Protein AF-A0A1A8JDK2-F1 (afdb_monomer_lite)

Secondary structure (DSSP, 8-state):
----S----TT-HHHHHHHTT--SHHHHSS-TTHHHHHHHHS----SSTTHHHHHHHHHHHHHHHT--HHHHHHHHT--HHHHHHHHHHHHHHHHHHHHHH-----STTT-EEEE-TTS-EEEEE----TTS-HHHHHHHSGGG-

Foldseek 3Di:
DPDQPDDQDCVQPLVVCVVVVHANCVQQVDGPVCLVVLLVQFDQDDPDNCGSSNLVSLQSNCVNVVDQLVVSCVNRVHDSVVSVVSNVVVVVSCVVCCVVPDDFQDDPVQWPFDADPVRHTPDTDNDDDPPDDVVVVCVPDPVVD

Organism: Nothobranchius kuhntae (NCBI:txid321403)

InterPro domains:
  IPR027806 Harbinger transposase-derived nuclease domain [PF13359] (112-144)
  IPR036388 Winged helix-like DNA-binding domain superfamily [G3DSA:1.10.10.10] (55-94)

pLDDT: mean 76.2, std 16.53, range [44.06, 95.5]

Sequence (145 aa):
TRPRYCRINLSVPVLDRFFNQQDPRPDFRLSRESLPVLLNLLNQDRRHGWGAKIETLVFLFWLASGASHRVVSRAFGIPRSTVHRIVHRVTEEVVAIRHQVIHLPKTPEDLEAVCDHQGRFIDTYVGWPGSVHDSRVLRHSPLYR

Structure (mmCIF, N/CA/C/O backbone):
data_AF-A0A1A8JDK2-F1
#
_entry.id   AF-A0A1A8JDK2-F1
#
loop_
_atom_site.group_PDB
_atom_site.id
_atom_site.type_symbol
_atom_site.label_atom_id
_atom_site.label_alt_id
_atom_site.label_comp_id
_atom_site.label_asym_id
_atom_site.label_entity_id
_atom_site.label_seq_id
_atom_site.pdbx_PDB_ins_code
_atom_site.Cartn_x
_atom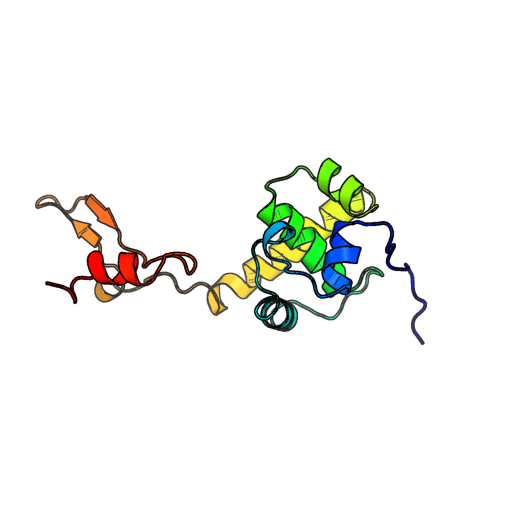_site.Cartn_y
_atom_site.Cartn_z
_atom_site.occupancy
_atom_site.B_iso_or_equiv
_atom_site.auth_seq_id
_atom_site.auth_comp_id
_atom_site.auth_asym_id
_atom_site.auth_atom_id
_atom_site.pdbx_PDB_model_num
ATOM 1 N N . THR A 1 1 ? 2.338 -25.923 -12.100 1.00 44.06 1 THR A N 1
ATOM 2 C CA . THR A 1 1 ? 3.043 -24.679 -11.704 1.00 44.06 1 THR A CA 1
ATOM 3 C C . THR A 1 1 ? 2.440 -23.509 -12.468 1.00 44.06 1 THR A C 1
ATOM 5 O O . THR A 1 1 ? 2.450 -23.536 -13.690 1.00 44.06 1 THR A O 1
ATOM 8 N N . ARG A 1 2 ? 1.811 -22.530 -11.792 1.00 45.44 2 ARG A N 1
ATOM 9 C CA . ARG A 1 2 ? 1.176 -21.375 -12.470 1.00 45.44 2 ARG A CA 1
ATOM 10 C C . ARG A 1 2 ? 2.261 -20.540 -13.187 1.00 45.44 2 ARG A C 1
ATOM 12 O O . ARG A 1 2 ? 3.282 -20.260 -12.555 1.00 45.44 2 ARG A O 1
ATOM 19 N N . PRO A 1 3 ? 2.089 -20.153 -14.464 1.00 46.94 3 PRO A N 1
ATOM 20 C CA . PRO A 1 3 ? 3.086 -19.366 -15.185 1.00 46.94 3 PRO A CA 1
ATOM 21 C C . PRO A 1 3 ? 3.290 -18.007 -14.502 1.00 46.94 3 PRO A C 1
ATOM 23 O O . PRO A 1 3 ? 2.329 -17.304 -14.186 1.00 46.94 3 PRO A O 1
ATOM 26 N N . ARG A 1 4 ? 4.553 -17.639 -14.246 1.00 55.28 4 ARG A N 1
ATOM 27 C CA . ARG A 1 4 ? 4.916 -16.322 -13.701 1.00 55.28 4 ARG A CA 1
ATOM 28 C C . ARG A 1 4 ? 4.667 -15.262 -14.774 1.00 55.28 4 ARG A C 1
ATOM 30 O O . ARG A 1 4 ? 5.514 -15.039 -15.628 1.00 55.28 4 ARG A O 1
ATOM 37 N N . TYR A 1 5 ? 3.502 -14.626 -14.713 1.00 50.69 5 TYR A N 1
ATOM 38 C CA . TYR A 1 5 ? 3.081 -13.574 -15.642 1.00 50.69 5 TYR A CA 1
ATOM 39 C C . TYR A 1 5 ? 4.007 -12.337 -15.623 1.00 50.69 5 TYR A C 1
ATOM 41 O O . TYR A 1 5 ? 4.115 -11.634 -16.620 1.00 50.69 5 TYR A O 1
ATOM 49 N N . CYS A 1 6 ? 4.721 -12.081 -14.521 1.00 55.66 6 CYS A N 1
ATOM 50 C CA . CYS A 1 6 ? 5.718 -11.011 -14.428 1.00 55.66 6 CYS A CA 1
ATOM 51 C C . CYS A 1 6 ? 6.871 -11.380 -13.477 1.00 55.66 6 CYS A C 1
ATOM 53 O O . CYS A 1 6 ? 6.704 -12.177 -12.550 1.00 55.66 6 CYS A O 1
ATOM 55 N N . ARG A 1 7 ? 8.056 -10.800 -13.718 1.00 63.88 7 ARG A N 1
ATOM 56 C CA . ARG A 1 7 ? 9.226 -10.857 -12.823 1.00 63.88 7 ARG A CA 1
ATOM 57 C C . ARG A 1 7 ? 9.368 -9.523 -12.094 1.00 63.88 7 ARG A C 1
ATOM 59 O O . ARG A 1 7 ? 9.119 -8.475 -12.682 1.00 63.88 7 ARG A O 1
ATOM 66 N N . ILE A 1 8 ? 9.776 -9.574 -10.828 1.00 64.25 8 ILE A N 1
ATOM 67 C CA . ILE A 1 8 ? 10.097 -8.372 -10.053 1.00 64.25 8 ILE A CA 1
ATOM 68 C C . ILE A 1 8 ? 11.313 -7.713 -10.701 1.00 64.25 8 ILE A C 1
ATOM 70 O O . ILE A 1 8 ? 12.347 -8.359 -10.869 1.00 64.25 8 ILE A O 1
ATOM 74 N N . ASN A 1 9 ? 11.178 -6.442 -11.069 1.00 68.75 9 ASN A N 1
ATOM 75 C CA . ASN A 1 9 ? 12.307 -5.658 -11.534 1.00 68.75 9 ASN A CA 1
ATOM 76 C C . ASN A 1 9 ? 13.055 -5.081 -10.323 1.00 68.75 9 ASN A C 1
ATOM 78 O O . ASN A 1 9 ? 12.591 -4.125 -9.705 1.00 68.75 9 ASN A O 1
ATOM 82 N N . LEU A 1 10 ? 14.204 -5.670 -9.990 1.00 66.38 10 LEU A N 1
ATOM 83 C CA . LEU A 1 10 ? 15.069 -5.207 -8.898 1.00 66.38 10 LEU A CA 1
ATOM 84 C C . LEU A 1 10 ? 15.817 -3.908 -9.237 1.00 66.38 10 LEU A C 1
ATOM 86 O O . LEU A 1 10 ? 16.410 -3.307 -8.357 1.00 66.38 10 LEU A O 1
ATOM 90 N N . SER A 1 11 ? 15.738 -3.406 -10.476 1.00 72.50 11 SER A N 1
ATOM 91 C CA . SER A 1 11 ? 16.245 -2.067 -10.801 1.00 72.50 11 SER A CA 1
ATOM 92 C C . SER A 1 11 ? 15.378 -0.943 -10.219 1.00 72.50 11 SER A C 1
ATOM 94 O O . SER A 1 11 ? 15.694 0.230 -10.403 1.00 72.50 11 SER A O 1
ATOM 96 N N . VAL A 1 12 ? 14.246 -1.277 -9.588 1.00 82.81 12 VAL A N 1
ATOM 97 C CA . VAL A 1 12 ? 13.375 -0.329 -8.895 1.00 82.81 12 VAL A CA 1
ATOM 98 C C . VAL A 1 12 ? 13.955 -0.059 -7.502 1.00 82.81 12 VAL A C 1
ATOM 100 O O . VAL A 1 12 ? 13.870 -0.946 -6.651 1.00 82.81 12 VAL A O 1
ATOM 103 N N . PRO A 1 13 ? 14.467 1.154 -7.209 1.00 84.56 13 PRO A N 1
ATOM 104 C CA . PRO A 1 13 ? 15.168 1.423 -5.951 1.00 84.56 13 PRO A CA 1
ATOM 105 C C . PRO A 1 13 ? 14.311 1.167 -4.707 1.00 84.56 13 PRO A C 1
ATOM 107 O O . PRO A 1 13 ? 14.803 0.667 -3.705 1.00 84.56 13 PRO A O 1
ATOM 110 N N . VAL A 1 14 ? 13.013 1.473 -4.778 1.00 88.19 14 VAL A N 1
ATOM 111 C CA . VAL A 1 14 ? 12.065 1.271 -3.669 1.00 88.19 14 VAL A CA 1
ATOM 112 C C . VAL A 1 14 ? 11.895 -0.218 -3.339 1.00 88.19 14 VAL A C 1
ATOM 114 O O . VAL A 1 14 ? 11.853 -0.605 -2.173 1.00 88.19 14 VAL A O 1
ATOM 117 N N . LEU A 1 15 ? 11.819 -1.072 -4.363 1.00 88.62 15 LEU A N 1
ATOM 118 C CA . LEU A 1 15 ? 11.693 -2.517 -4.185 1.00 88.62 15 LEU A CA 1
ATOM 119 C C . LEU A 1 15 ? 13.028 -3.133 -3.775 1.00 88.62 15 LEU A C 1
ATOM 121 O O . LEU A 1 15 ? 13.039 -3.988 -2.896 1.00 88.62 15 LEU A O 1
ATOM 125 N N . ASP A 1 16 ? 14.133 -2.682 -4.366 1.00 88.31 16 ASP A N 1
ATOM 126 C CA . ASP A 1 16 ? 15.477 -3.124 -4.001 1.00 88.31 16 ASP A CA 1
ATOM 127 C C . ASP A 1 16 ? 15.749 -2.891 -2.509 1.00 88.31 16 ASP A C 1
ATOM 129 O O . ASP A 1 16 ? 16.005 -3.845 -1.777 1.00 88.31 16 ASP A O 1
ATOM 133 N N . ARG A 1 17 ? 15.547 -1.661 -2.013 1.00 89.00 17 ARG A N 1
ATOM 134 C CA . ARG A 1 17 ? 15.667 -1.344 -0.580 1.00 89.00 17 ARG A CA 1
ATOM 135 C C . ARG A 1 17 ? 14.779 -2.235 0.285 1.00 89.00 17 ARG A C 1
ATOM 137 O O . ARG A 1 17 ? 15.227 -2.771 1.299 1.00 89.00 17 ARG A O 1
ATOM 144 N N . PHE A 1 18 ? 13.526 -2.426 -0.129 1.00 89.62 18 PHE A N 1
ATOM 145 C CA . PHE A 1 18 ? 12.574 -3.249 0.609 1.00 89.62 18 PHE A CA 1
ATOM 146 C C . PHE A 1 18 ? 13.015 -4.718 0.716 1.00 89.62 18 PHE A C 1
ATOM 148 O O . PHE A 1 18 ? 12.951 -5.303 1.805 1.00 89.62 18 PHE A O 1
ATOM 155 N N . PHE A 1 19 ? 13.463 -5.315 -0.392 1.00 88.81 19 PHE A N 1
ATOM 156 C CA . PHE A 1 19 ? 13.902 -6.712 -0.445 1.00 88.81 19 PHE A CA 1
ATOM 157 C C . PHE A 1 19 ? 15.287 -6.923 0.175 1.00 88.81 19 PHE A C 1
ATOM 159 O O . PHE A 1 19 ? 15.509 -7.969 0.781 1.00 88.81 19 PHE A O 1
ATOM 166 N N . ASN A 1 20 ? 16.151 -5.906 0.162 1.00 90.12 20 ASN A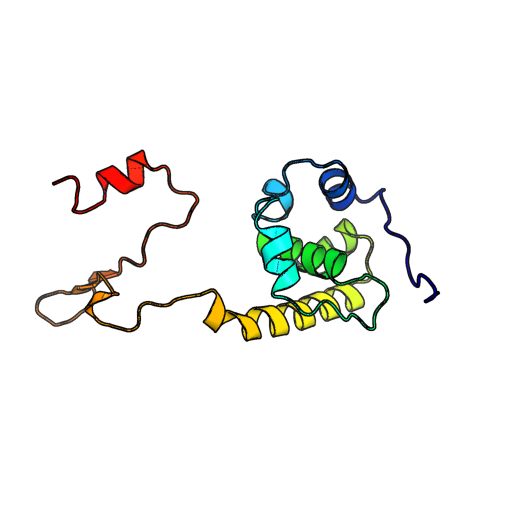 N 1
ATOM 167 C CA . ASN A 1 20 ? 17.436 -5.877 0.870 1.00 90.12 20 ASN A CA 1
ATOM 168 C C . ASN A 1 20 ? 17.297 -5.584 2.374 1.00 90.12 20 ASN A C 1
ATOM 170 O O . ASN A 1 20 ? 18.247 -5.163 3.025 1.00 90.12 20 ASN A O 1
ATOM 174 N N . GLN A 1 21 ? 16.107 -5.806 2.936 1.00 87.81 21 GLN A N 1
ATOM 175 C CA . GLN A 1 21 ? 15.817 -5.704 4.367 1.00 87.81 21 GLN A CA 1
ATOM 176 C C . GLN A 1 21 ? 16.042 -4.315 4.997 1.00 87.81 21 GLN A C 1
ATOM 178 O O . GLN A 1 21 ? 16.071 -4.204 6.219 1.00 87.81 21 GLN A O 1
ATOM 183 N N . GLN A 1 22 ? 16.118 -3.242 4.203 1.00 89.69 22 GLN A N 1
ATOM 184 C CA . GLN A 1 22 ? 16.263 -1.879 4.732 1.00 89.69 22 GLN A CA 1
ATOM 185 C C . GLN A 1 22 ? 14.978 -1.388 5.417 1.00 89.69 22 GLN A C 1
ATOM 187 O O . GLN A 1 22 ? 13.913 -1.998 5.268 1.00 89.69 22 GLN A O 1
ATOM 192 N N . ASP A 1 23 ? 15.060 -0.284 6.166 1.00 88.62 23 ASP A N 1
ATOM 193 C CA . ASP A 1 23 ? 13.894 0.314 6.826 1.00 88.62 23 ASP A CA 1
ATOM 194 C C . ASP A 1 23 ? 12.832 0.724 5.781 1.00 88.62 23 ASP A C 1
ATOM 196 O O . ASP A 1 23 ? 13.122 1.554 4.918 1.00 88.62 23 ASP A O 1
ATOM 200 N N . PRO A 1 24 ? 11.610 0.154 5.823 1.00 90.25 24 PRO A N 1
ATOM 201 C CA . PRO A 1 24 ? 10.544 0.500 4.887 1.00 90.25 24 PRO A CA 1
ATOM 202 C C . PRO A 1 24 ? 9.852 1.834 5.206 1.00 90.25 24 PRO A C 1
ATOM 204 O O . PRO A 1 24 ? 9.140 2.370 4.354 1.00 90.25 24 PRO A O 1
ATOM 207 N N . ARG A 1 25 ? 10.026 2.398 6.408 1.00 89.25 25 ARG A N 1
ATOM 208 C CA . ARG A 1 25 ? 9.279 3.589 6.848 1.00 89.25 25 ARG A CA 1
ATOM 209 C C . ARG A 1 25 ? 9.452 4.823 5.951 1.00 89.25 25 ARG A C 1
ATOM 211 O O . ARG A 1 25 ? 8.436 5.479 5.719 1.00 89.25 25 ARG A O 1
ATOM 218 N N . PRO A 1 26 ? 10.642 5.143 5.405 1.00 89.62 26 PRO A N 1
ATOM 219 C CA . PRO A 1 26 ? 10.807 6.304 4.530 1.00 89.62 26 PRO A CA 1
ATOM 220 C C . PRO A 1 26 ? 9.937 6.255 3.267 1.00 89.62 26 PRO A C 1
ATOM 222 O O . PRO A 1 26 ? 9.405 7.281 2.856 1.00 89.62 26 PRO A O 1
ATOM 225 N N . ASP A 1 27 ? 9.762 5.067 2.680 1.00 89.62 27 ASP A N 1
ATOM 226 C CA . ASP A 1 27 ? 9.029 4.887 1.420 1.00 89.62 27 ASP A CA 1
ATOM 227 C C . ASP A 1 27 ? 7.545 4.520 1.639 1.00 89.62 27 ASP A C 1
ATOM 229 O O . ASP A 1 27 ? 6.692 4.860 0.819 1.00 89.62 27 ASP A O 1
ATOM 233 N N . PHE A 1 28 ? 7.219 3.825 2.737 1.00 91.38 28 PHE A N 1
ATOM 234 C CA . PHE A 1 28 ? 5.893 3.227 2.957 1.00 91.38 28 PHE A CA 1
ATOM 235 C C . PHE A 1 28 ? 5.165 3.723 4.215 1.00 91.38 28 PHE A C 1
ATOM 237 O O . PHE A 1 28 ? 4.005 3.366 4.408 1.00 91.38 28 PHE A O 1
ATOM 244 N N . ARG A 1 29 ? 5.821 4.509 5.087 1.00 89.12 29 ARG A N 1
ATOM 245 C CA . ARG A 1 29 ? 5.312 4.962 6.406 1.00 89.12 29 ARG A CA 1
ATOM 246 C C . ARG A 1 29 ? 4.798 3.842 7.325 1.00 89.12 29 ARG A C 1
ATOM 248 O O . ARG A 1 29 ? 4.083 4.107 8.286 1.00 89.12 29 ARG A O 1
ATOM 255 N N . LEU A 1 30 ? 5.189 2.600 7.055 1.00 87.44 30 LEU A N 1
ATOM 256 C CA . LEU A 1 30 ? 4.804 1.408 7.803 1.00 87.44 30 LEU A CA 1
ATOM 257 C C . LEU A 1 30 ? 6.066 0.660 8.231 1.00 87.44 30 LEU A C 1
ATOM 259 O O . LEU A 1 30 ? 7.037 0.625 7.475 1.00 87.44 30 LEU A O 1
ATOM 263 N N . SER A 1 31 ? 6.063 0.078 9.431 1.00 88.69 31 SER A N 1
ATOM 264 C CA . SER A 1 31 ? 7.192 -0.723 9.907 1.00 88.69 31 SER A CA 1
ATOM 265 C C . SER A 1 31 ? 7.264 -2.079 9.195 1.00 88.69 31 SER A C 1
ATOM 267 O O . SER A 1 31 ? 6.296 -2.546 8.579 1.00 88.69 31 SER A O 1
ATOM 269 N N . ARG A 1 32 ? 8.429 -2.730 9.273 1.00 85.75 32 ARG A N 1
ATOM 270 C CA . ARG A 1 32 ? 8.658 -4.037 8.641 1.00 85.75 32 ARG A CA 1
ATOM 271 C C . ARG A 1 32 ? 7.812 -5.138 9.282 1.00 85.75 32 ARG A C 1
ATOM 273 O O . ARG A 1 32 ? 7.422 -6.075 8.594 1.00 85.75 32 ARG A O 1
ATOM 280 N N . GLU A 1 33 ? 7.499 -4.995 10.562 1.00 87.12 33 GLU A N 1
ATOM 281 C CA . GLU A 1 33 ? 6.744 -5.937 11.388 1.00 87.12 33 GLU A CA 1
ATOM 282 C C . GLU A 1 33 ? 5.235 -5.816 11.145 1.00 87.12 33 GLU A C 1
ATOM 284 O O . GLU A 1 33 ? 4.526 -6.821 11.118 1.00 87.12 33 GLU A O 1
ATOM 289 N N . SER A 1 34 ? 4.733 -4.601 10.903 1.00 87.69 34 SER A N 1
ATOM 290 C CA . SER A 1 34 ? 3.309 -4.364 10.627 1.00 87.69 34 SER A CA 1
ATOM 291 C C . SER A 1 34 ? 2.887 -4.780 9.215 1.00 87.69 34 SER A C 1
ATOM 293 O O . SER A 1 34 ? 1.714 -5.060 8.973 1.00 87.69 34 SER A O 1
ATOM 295 N N . LEU A 1 35 ? 3.819 -4.839 8.262 1.00 88.69 35 LEU A N 1
ATOM 296 C CA . LEU A 1 35 ? 3.503 -5.157 6.869 1.00 88.69 35 LEU A CA 1
ATOM 297 C C . LEU A 1 35 ? 2.986 -6.597 6.668 1.00 88.69 35 LEU A C 1
ATOM 299 O O . LEU A 1 35 ? 1.980 -6.757 5.976 1.00 88.69 35 LEU A O 1
ATOM 303 N N . PRO A 1 36 ? 3.588 -7.648 7.261 1.00 88.56 36 PRO A N 1
ATOM 304 C CA . PRO A 1 36 ? 3.019 -8.996 7.251 1.00 88.56 36 PRO A CA 1
ATOM 305 C C . PRO A 1 36 ? 1.625 -9.070 7.878 1.00 88.56 36 PRO A C 1
ATOM 307 O O . PRO A 1 36 ? 0.769 -9.776 7.352 1.00 88.56 36 PRO A O 1
ATOM 310 N N . VAL A 1 37 ? 1.381 -8.320 8.960 1.00 89.25 37 VAL A N 1
ATOM 311 C CA . VAL A 1 37 ? 0.061 -8.253 9.609 1.00 89.25 37 VAL A CA 1
ATOM 312 C C . VAL A 1 37 ? -0.972 -7.687 8.638 1.00 89.25 37 VAL A C 1
ATOM 314 O O . VAL A 1 37 ? -2.006 -8.310 8.416 1.00 89.25 37 VAL A O 1
ATOM 317 N N . LEU A 1 38 ? -0.658 -6.564 7.984 1.00 87.50 38 LEU A N 1
ATOM 318 C CA . LEU A 1 38 ? -1.527 -5.980 6.964 1.00 87.50 38 LEU A CA 1
ATOM 319 C C . LEU A 1 38 ? -1.761 -6.943 5.796 1.00 87.50 38 LEU A C 1
ATOM 321 O O . LEU A 1 38 ? -2.893 -7.092 5.349 1.00 87.50 38 LEU A O 1
ATOM 325 N N . LEU A 1 39 ? -0.718 -7.619 5.307 1.00 89.06 39 LEU A N 1
ATOM 326 C CA . LEU A 1 39 ? -0.877 -8.612 4.247 1.00 89.06 39 LEU A CA 1
ATOM 327 C C . LEU A 1 39 ? -1.839 -9.723 4.678 1.00 89.06 39 LEU A C 1
ATOM 329 O O . LEU A 1 39 ? -2.756 -10.027 3.930 1.00 89.06 39 LEU A O 1
ATOM 333 N N . ASN A 1 40 ? -1.705 -10.276 5.881 1.00 88.81 40 ASN A N 1
ATOM 334 C CA . ASN A 1 40 ? -2.599 -11.337 6.351 1.00 88.81 40 ASN A CA 1
ATOM 335 C C . ASN A 1 40 ? -4.067 -10.892 6.472 1.00 88.81 40 ASN A C 1
ATOM 337 O O . ASN A 1 40 ? -4.957 -11.724 6.322 1.00 88.81 40 ASN A O 1
ATOM 341 N N . LEU A 1 41 ? -4.321 -9.603 6.716 1.00 86.19 41 LEU A N 1
ATOM 342 C CA . LEU A 1 41 ? -5.674 -9.034 6.739 1.00 86.19 41 LEU A CA 1
ATOM 343 C C . LEU A 1 41 ? -6.245 -8.793 5.333 1.00 86.19 41 LEU A C 1
ATOM 345 O O . LEU A 1 41 ? -7.461 -8.797 5.151 1.00 86.19 41 LEU A O 1
ATOM 349 N N . LEU A 1 42 ? -5.385 -8.567 4.339 1.00 86.44 42 LEU A N 1
ATOM 350 C CA . LEU A 1 42 ? -5.784 -8.343 2.952 1.00 86.44 42 LEU A CA 1
ATOM 351 C C . LEU A 1 42 ? -5.928 -9.660 2.186 1.00 86.44 42 LEU A C 1
ATOM 353 O O . LEU A 1 42 ? -5.272 -10.661 2.477 1.00 86.44 42 LEU A O 1
ATOM 357 N N . ASN A 1 43 ? -6.748 -9.653 1.132 1.00 78.38 43 ASN A N 1
ATOM 358 C CA . ASN A 1 43 ? -6.959 -10.856 0.336 1.00 78.38 43 ASN A CA 1
ATOM 359 C C . ASN A 1 43 ? -5.650 -11.274 -0.363 1.00 78.38 43 ASN A C 1
ATOM 361 O O . ASN A 1 43 ? -5.063 -10.514 -1.138 1.00 78.38 43 ASN A O 1
ATOM 365 N N . GLN A 1 44 ? -5.175 -12.488 -0.085 1.00 77.81 44 GLN A N 1
ATOM 366 C CA . GLN A 1 44 ? -3.945 -13.022 -0.671 1.00 77.81 44 GLN A CA 1
ATOM 367 C C . GLN A 1 44 ? -4.174 -13.701 -2.029 1.00 77.81 44 GLN A C 1
ATOM 369 O O . GLN A 1 44 ? -3.224 -13.820 -2.809 1.00 77.81 44 GLN A O 1
ATOM 374 N N . ASP A 1 45 ? -5.408 -14.107 -2.356 1.00 76.06 45 ASP A N 1
ATOM 375 C CA . ASP A 1 45 ? -5.698 -14.772 -3.628 1.00 76.06 45 ASP A CA 1
ATOM 376 C C . ASP A 1 45 ? -5.852 -13.745 -4.753 1.00 76.06 45 ASP A C 1
ATOM 378 O O . ASP A 1 45 ? -6.872 -13.073 -4.929 1.00 76.06 45 ASP A O 1
ATOM 382 N N . ARG A 1 46 ? -4.774 -13.593 -5.519 1.00 72.19 46 ARG A N 1
ATOM 383 C CA . ARG A 1 46 ? -4.672 -12.633 -6.612 1.00 72.19 46 ARG A CA 1
ATOM 384 C C . ARG A 1 46 ? -4.711 -13.355 -7.947 1.00 72.19 46 ARG A C 1
ATOM 386 O O . ARG A 1 46 ? -3.815 -14.125 -8.282 1.00 72.19 46 ARG A O 1
ATOM 393 N N . ARG A 1 47 ? -5.723 -13.035 -8.759 1.00 63.31 47 ARG A N 1
ATOM 394 C CA . ARG A 1 47 ? -5.846 -13.540 -10.141 1.00 63.31 47 ARG A CA 1
ATOM 395 C C . ARG A 1 47 ? -4.812 -12.930 -11.100 1.00 63.31 47 ARG A C 1
ATOM 397 O O . ARG A 1 47 ? -4.614 -13.440 -12.195 1.00 63.31 47 ARG A O 1
ATOM 404 N N . HIS A 1 48 ? -4.167 -11.834 -10.708 1.00 63.06 48 HIS A N 1
ATOM 405 C CA . HIS A 1 48 ? -3.226 -11.056 -11.518 1.00 63.06 48 HIS A CA 1
ATOM 406 C C . HIS A 1 48 ? -1.768 -11.296 -11.091 1.00 63.06 48 HIS A C 1
ATOM 408 O O . HIS A 1 48 ? -1.459 -11.549 -9.929 1.00 63.06 48 HIS A O 1
ATOM 414 N N . GLY A 1 49 ? -0.857 -11.192 -12.061 1.00 68.81 49 GLY A N 1
ATOM 415 C CA . GLY A 1 49 ? 0.523 -11.674 -11.956 1.00 68.81 49 GLY A CA 1
ATOM 416 C C . GLY A 1 49 ? 1.433 -11.030 -10.907 1.00 68.81 49 GLY A C 1
ATOM 417 O O . GLY A 1 49 ? 2.427 -11.649 -10.537 1.00 68.81 49 GLY A O 1
ATOM 418 N N . TRP A 1 50 ? 1.130 -9.818 -10.433 1.00 78.94 50 TRP A N 1
ATOM 419 C CA . TRP A 1 50 ? 2.032 -9.057 -9.554 1.00 78.94 50 TRP A CA 1
ATOM 420 C C . TRP A 1 50 ? 2.072 -9.581 -8.110 1.00 78.94 50 TRP A C 1
ATOM 422 O O . TRP A 1 50 ? 3.042 -9.333 -7.396 1.00 78.94 50 TRP A O 1
ATOM 432 N N . GLY A 1 51 ? 1.061 -10.358 -7.701 1.00 86.25 51 GLY A N 1
ATOM 433 C CA . GLY A 1 51 ? 0.933 -10.906 -6.349 1.00 86.25 51 GLY A CA 1
ATOM 434 C C . GLY A 1 51 ? 0.532 -9.860 -5.300 1.00 86.25 51 GLY A C 1
ATOM 435 O O . GLY A 1 51 ? 0.799 -8.670 -5.451 1.00 86.25 51 GLY A O 1
ATOM 436 N N . ALA A 1 52 ? -0.100 -10.311 -4.210 1.00 88.25 52 ALA A N 1
ATOM 437 C CA . ALA A 1 52 ? -0.648 -9.423 -3.177 1.00 88.25 52 ALA A CA 1
ATOM 438 C C . ALA A 1 52 ? 0.421 -8.499 -2.578 1.00 88.25 52 ALA A C 1
ATOM 440 O O . ALA A 1 52 ? 0.207 -7.302 -2.447 1.00 88.25 52 ALA A O 1
ATOM 441 N N . LYS A 1 53 ? 1.616 -9.040 -2.311 1.00 89.81 53 LYS A N 1
ATOM 442 C CA . LYS A 1 53 ? 2.728 -8.292 -1.714 1.00 89.81 53 LYS A CA 1
ATOM 443 C C . LYS A 1 53 ? 3.123 -7.053 -2.523 1.00 89.81 53 LYS A C 1
ATOM 445 O O . LYS A 1 53 ? 3.232 -5.977 -1.950 1.00 89.81 53 LYS A O 1
ATOM 450 N N . ILE A 1 54 ? 3.332 -7.184 -3.835 1.00 90.25 54 ILE A N 1
ATOM 451 C CA . ILE A 1 54 ? 3.739 -6.043 -4.670 1.00 90.25 54 ILE A CA 1
ATOM 452 C C . ILE A 1 54 ? 2.601 -5.033 -4.788 1.00 90.25 54 ILE A C 1
ATOM 454 O O . ILE A 1 54 ? 2.846 -3.834 -4.714 1.00 90.25 54 ILE A O 1
ATOM 458 N N . GLU A 1 55 ? 1.361 -5.498 -4.925 1.00 91.81 55 GLU A N 1
ATOM 459 C CA . GLU A 1 55 ? 0.203 -4.605 -4.997 1.00 91.81 55 GLU A CA 1
ATOM 460 C C . GLU A 1 55 ? 0.009 -3.792 -3.719 1.00 91.81 55 GLU A C 1
ATOM 462 O O . GLU A 1 55 ? -0.197 -2.581 -3.793 1.00 91.81 55 GLU A O 1
ATOM 467 N N . THR A 1 56 ? 0.171 -4.422 -2.555 1.00 92.94 56 THR A N 1
ATOM 468 C CA . THR A 1 56 ? 0.153 -3.727 -1.267 1.00 92.94 56 THR A CA 1
ATOM 469 C C . THR A 1 56 ? 1.302 -2.726 -1.158 1.00 92.94 56 THR A C 1
ATOM 471 O O . THR A 1 56 ? 1.068 -1.612 -0.710 1.00 92.94 56 THR A O 1
ATOM 474 N N . LEU A 1 57 ? 2.519 -3.048 -1.614 1.00 93.06 57 LEU A N 1
ATOM 475 C CA . LEU A 1 57 ? 3.634 -2.087 -1.622 1.00 93.06 57 LEU A CA 1
ATOM 476 C C . LEU A 1 57 ? 3.362 -0.881 -2.533 1.00 93.06 57 LEU A C 1
ATOM 478 O O . LEU A 1 57 ? 3.620 0.254 -2.142 1.00 93.06 57 LEU A O 1
ATOM 482 N N . VAL A 1 58 ? 2.812 -1.109 -3.728 1.00 94.12 58 VAL A N 1
ATOM 483 C CA . VAL A 1 58 ? 2.416 -0.042 -4.664 1.00 94.12 58 VAL A CA 1
ATOM 484 C C . VAL A 1 58 ? 1.373 0.872 -4.022 1.00 94.12 58 VAL A C 1
ATOM 486 O O . VAL A 1 58 ? 1.493 2.097 -4.085 1.00 94.12 58 VAL A O 1
ATOM 489 N N . PHE A 1 59 ? 0.368 0.276 -3.383 1.00 94.62 59 PHE A N 1
ATOM 490 C CA . PHE A 1 59 ? -0.681 0.997 -2.675 1.00 94.62 59 PHE A CA 1
ATOM 491 C C . PHE A 1 59 ? -0.144 1.791 -1.475 1.00 94.62 59 PHE A C 1
ATOM 493 O O . PHE A 1 59 ? -0.450 2.973 -1.337 1.00 94.62 59 PHE A O 1
ATOM 500 N N . LEU A 1 60 ? 0.698 1.174 -0.642 1.00 93.88 60 LEU A N 1
ATOM 501 C CA . LEU A 1 60 ? 1.311 1.825 0.515 1.00 93.88 60 LEU A CA 1
ATOM 502 C C . LEU A 1 60 ? 2.194 2.995 0.095 1.00 93.88 60 LEU A C 1
ATOM 504 O O . LEU A 1 60 ? 2.101 4.061 0.690 1.00 93.88 60 LEU A O 1
ATOM 508 N N . PHE A 1 61 ? 3.000 2.838 -0.956 1.00 94.88 61 PHE A N 1
ATOM 509 C CA . PHE A 1 61 ? 3.813 3.932 -1.483 1.00 94.88 61 PHE A CA 1
ATOM 510 C C . PHE A 1 61 ? 2.941 5.088 -1.984 1.00 94.88 61 PHE A C 1
ATOM 512 O O . PHE A 1 61 ? 3.241 6.252 -1.720 1.00 94.88 61 PHE A O 1
ATOM 519 N N . TRP A 1 62 ? 1.847 4.784 -2.690 1.00 95.50 62 TRP A N 1
ATOM 520 C CA . TRP A 1 62 ? 0.894 5.793 -3.153 1.00 95.50 62 TRP A CA 1
ATOM 521 C C . TRP A 1 62 ? 0.281 6.577 -1.983 1.00 95.50 62 TRP A C 1
ATOM 523 O O . TRP A 1 62 ? 0.314 7.809 -2.004 1.00 95.50 62 TRP A O 1
ATOM 533 N N . LEU A 1 63 ? -0.193 5.875 -0.947 1.00 93.00 63 LEU A N 1
ATOM 534 C CA . LEU A 1 63 ? -0.745 6.484 0.265 1.00 93.00 63 LEU A CA 1
ATOM 535 C C . LEU A 1 63 ? 0.294 7.302 1.040 1.00 93.00 63 LEU A C 1
ATOM 537 O O . LEU A 1 63 ? 0.034 8.444 1.406 1.00 93.00 63 LEU A O 1
ATOM 541 N N . ALA A 1 64 ? 1.473 6.731 1.281 1.00 91.25 64 ALA A N 1
ATOM 542 C CA . ALA A 1 64 ? 2.541 7.350 2.059 1.00 91.25 64 ALA A CA 1
ATOM 543 C C . ALA A 1 64 ? 3.102 8.617 1.401 1.00 91.25 64 ALA A C 1
ATOM 545 O O . ALA A 1 64 ? 3.501 9.558 2.093 1.00 91.25 64 ALA A O 1
ATOM 546 N N . SER A 1 65 ? 3.130 8.635 0.067 1.00 87.88 65 SER A N 1
ATOM 547 C CA . SER A 1 65 ? 3.709 9.725 -0.719 1.00 87.88 65 SER A CA 1
ATOM 548 C C . SER A 1 65 ? 2.691 10.794 -1.121 1.00 87.88 65 SER A C 1
ATOM 550 O O . SER A 1 65 ? 3.096 11.860 -1.577 1.00 87.88 65 SER A O 1
ATOM 552 N N . GLY A 1 66 ? 1.382 10.510 -1.045 1.00 88.06 66 GLY A N 1
ATOM 553 C CA . GLY A 1 66 ? 0.338 11.382 -1.604 1.00 88.06 66 GLY A CA 1
ATOM 554 C C . GLY A 1 66 ? 0.511 11.639 -3.110 1.00 88.06 66 GLY A C 1
ATOM 555 O O . GLY A 1 66 ? 0.155 12.699 -3.621 1.00 88.06 66 GLY A O 1
ATOM 556 N N . ALA A 1 67 ? 1.140 10.704 -3.828 1.00 87.12 67 ALA A N 1
ATOM 557 C CA . ALA A 1 67 ? 1.653 10.940 -5.172 1.00 87.12 67 ALA A CA 1
ATOM 558 C C . ALA A 1 67 ? 0.627 10.607 -6.269 1.00 87.12 67 ALA A C 1
ATOM 560 O O . ALA A 1 67 ? -0.247 9.759 -6.116 1.00 87.12 67 ALA A O 1
ATOM 561 N N . SER A 1 68 ? 0.768 11.218 -7.449 1.00 93.44 68 SER A N 1
ATOM 562 C CA . SER A 1 68 ? -0.058 10.845 -8.609 1.00 93.44 68 SER A CA 1
ATOM 563 C C . SER A 1 68 ? 0.269 9.433 -9.122 1.00 93.44 68 SER A C 1
ATOM 565 O O . SER A 1 68 ? 1.420 8.991 -9.061 1.00 93.44 68 SER A O 1
ATOM 567 N N . HIS A 1 69 ? -0.694 8.759 -9.769 1.00 93.25 69 HIS A N 1
ATOM 568 C CA . HIS A 1 69 ? -0.465 7.445 -10.401 1.00 93.25 69 HIS A CA 1
ATOM 569 C C . HIS A 1 69 ? 0.702 7.447 -11.405 1.00 93.25 69 HIS A C 1
ATOM 571 O O . HIS A 1 69 ? 1.310 6.409 -11.656 1.00 93.25 69 HIS A O 1
ATOM 577 N N . ARG A 1 70 ? 1.042 8.609 -11.985 1.00 92.75 70 ARG A N 1
ATOM 578 C CA . ARG A 1 70 ? 2.203 8.768 -12.874 1.00 92.75 70 ARG A CA 1
ATOM 579 C C . ARG A 1 70 ? 3.523 8.572 -12.127 1.00 92.75 70 ARG A C 1
ATOM 581 O O . ARG A 1 70 ? 4.422 7.942 -12.670 1.00 92.75 70 ARG A O 1
ATOM 588 N N . VAL A 1 71 ? 3.645 9.108 -10.915 1.00 92.75 71 VAL A N 1
ATOM 589 C CA . VAL A 1 71 ? 4.860 8.975 -10.093 1.00 92.75 71 VAL A CA 1
ATOM 590 C C . VAL A 1 71 ? 5.020 7.532 -9.634 1.00 92.75 71 VAL A C 1
ATOM 592 O O . VAL A 1 71 ? 6.082 6.954 -9.828 1.00 92.75 71 VAL A O 1
ATOM 595 N N . VAL A 1 72 ? 3.943 6.918 -9.145 1.00 93.50 72 VAL A N 1
ATOM 596 C CA . VAL A 1 72 ? 3.934 5.507 -8.731 1.00 93.50 72 VAL A CA 1
ATOM 597 C C . VAL A 1 72 ? 4.279 4.585 -9.908 1.00 93.50 72 VAL A C 1
ATOM 599 O O . VAL A 1 72 ? 5.104 3.687 -9.784 1.00 93.50 72 VAL A O 1
ATOM 602 N N . SER A 1 73 ? 3.724 4.859 -11.091 1.00 93.06 73 SER A N 1
ATOM 603 C CA . SER A 1 73 ? 4.045 4.135 -12.327 1.00 93.06 73 SER A CA 1
ATOM 604 C C . SER A 1 73 ? 5.537 4.181 -12.663 1.00 93.06 73 SER A C 1
ATOM 606 O O . SER A 1 73 ? 6.125 3.141 -12.950 1.00 93.06 73 SER A O 1
ATOM 608 N N . ARG A 1 74 ? 6.166 5.361 -12.575 1.00 91.12 74 ARG A N 1
ATOM 609 C CA . ARG A 1 74 ? 7.608 5.524 -12.822 1.00 91.12 74 ARG A CA 1
ATOM 610 C C . ARG A 1 74 ? 8.456 4.869 -11.736 1.00 91.12 74 ARG A C 1
ATOM 612 O O . ARG A 1 74 ? 9.465 4.263 -12.069 1.00 91.12 74 ARG A O 1
ATOM 619 N N . ALA A 1 75 ? 8.039 4.973 -10.476 1.00 90.25 75 ALA A N 1
ATOM 620 C CA . ALA A 1 75 ? 8.754 4.385 -9.352 1.00 90.25 75 ALA A CA 1
ATOM 621 C C . ALA A 1 75 ? 8.792 2.856 -9.454 1.00 90.25 75 ALA A C 1
ATOM 623 O O . ALA A 1 75 ? 9.854 2.277 -9.296 1.00 90.25 75 ALA A O 1
ATOM 624 N N . PHE A 1 76 ? 7.670 2.209 -9.783 1.00 89.88 76 PHE A N 1
ATOM 625 C CA . PHE A 1 76 ? 7.572 0.744 -9.823 1.00 89.88 76 PHE A CA 1
ATOM 626 C C . PHE A 1 76 ? 7.766 0.128 -11.216 1.00 89.88 76 PHE A C 1
ATOM 628 O O . PHE A 1 76 ? 7.792 -1.094 -11.341 1.00 89.88 76 PHE A O 1
ATOM 635 N N . GLY A 1 77 ? 7.877 0.938 -12.274 1.00 88.62 77 GLY A N 1
ATOM 636 C CA . GLY A 1 77 ? 7.945 0.443 -13.654 1.00 88.62 77 GLY A CA 1
ATOM 637 C C . GLY A 1 77 ? 6.653 -0.242 -14.122 1.00 88.62 77 GLY A C 1
ATOM 638 O O . GLY A 1 77 ? 6.691 -1.138 -14.961 1.00 88.62 77 GLY A O 1
ATOM 639 N N . ILE A 1 78 ? 5.503 0.152 -13.565 1.00 89.75 78 ILE A N 1
ATOM 640 C CA . ILE A 1 78 ? 4.187 -0.451 -13.832 1.00 89.75 78 ILE A CA 1
ATOM 641 C C . ILE A 1 78 ? 3.357 0.508 -14.698 1.00 89.75 78 ILE A C 1
ATOM 643 O O . ILE A 1 78 ? 3.342 1.706 -14.408 1.00 89.75 78 ILE A O 1
ATOM 647 N N . PRO A 1 79 ? 2.610 0.044 -15.722 1.00 92.12 79 PRO A N 1
ATOM 648 C CA . PRO A 1 79 ? 1.728 0.909 -16.507 1.00 92.12 79 PRO A CA 1
ATOM 649 C C . PRO A 1 79 ? 0.720 1.675 -15.639 1.00 92.12 79 PRO A C 1
ATOM 651 O O . PRO A 1 79 ? 0.129 1.115 -14.716 1.00 92.12 79 PRO A O 1
ATOM 654 N N . ARG A 1 80 ? 0.465 2.950 -15.961 1.00 93.25 80 ARG A N 1
ATOM 655 C CA . ARG A 1 80 ? -0.443 3.827 -15.187 1.00 93.25 80 ARG A CA 1
ATOM 656 C C . ARG A 1 80 ? -1.845 3.242 -14.997 1.00 93.25 80 ARG A C 1
ATOM 658 O O . ARG A 1 80 ? -2.421 3.397 -13.925 1.00 93.25 80 ARG A O 1
ATOM 665 N N . SER A 1 81 ? -2.381 2.570 -16.015 1.00 94.06 81 SER A N 1
ATOM 666 C CA . SER A 1 81 ? -3.680 1.888 -15.947 1.00 94.06 81 SER A CA 1
ATOM 667 C C . SER A 1 81 ? -3.671 0.737 -14.937 1.00 94.06 81 SER A C 1
ATOM 669 O O . SER A 1 81 ? -4.628 0.566 -14.187 1.00 94.06 81 SER A O 1
ATOM 671 N N . THR A 1 82 ? -2.574 -0.017 -14.869 1.00 92.06 82 THR A N 1
ATOM 672 C CA . THR A 1 82 ? -2.379 -1.086 -13.885 1.00 92.06 82 THR A CA 1
ATOM 673 C C . THR A 1 82 ? -2.239 -0.517 -12.478 1.00 92.06 82 THR A C 1
ATOM 675 O O . THR A 1 82 ? -2.909 -1.011 -11.580 1.00 92.06 82 THR A O 1
ATOM 678 N N . VAL A 1 83 ? -1.457 0.553 -12.286 1.00 93.81 83 VAL A N 1
ATOM 679 C CA . VAL A 1 83 ? -1.359 1.247 -10.987 1.00 93.81 83 VAL A CA 1
ATOM 680 C C . VAL A 1 83 ? -2.734 1.698 -10.507 1.00 93.81 83 VAL A C 1
ATOM 682 O O . VAL A 1 83 ? -3.097 1.417 -9.374 1.00 93.81 83 VAL A O 1
ATOM 685 N N . HIS A 1 84 ? -3.521 2.340 -11.371 1.00 94.69 84 HIS A N 1
ATOM 686 C CA . HIS A 1 84 ? -4.878 2.766 -11.032 1.00 94.69 84 HIS A CA 1
ATOM 687 C C . HIS A 1 84 ? -5.750 1.583 -10.576 1.00 94.69 84 HIS A C 1
ATOM 689 O O . HIS A 1 84 ? -6.361 1.650 -9.515 1.00 94.69 84 HIS A O 1
ATOM 695 N N . ARG A 1 85 ? -5.747 0.466 -11.318 1.00 92.94 85 ARG A N 1
ATOM 696 C CA . ARG A 1 85 ? -6.492 -0.747 -10.931 1.00 92.94 85 ARG A CA 1
ATOM 697 C C . ARG A 1 85 ? -6.028 -1.327 -9.593 1.00 92.94 85 ARG A C 1
ATOM 699 O O . ARG A 1 85 ? -6.866 -1.762 -8.813 1.00 92.94 85 ARG A O 1
ATOM 706 N N . ILE A 1 86 ? -4.716 -1.347 -9.344 1.00 92.50 86 ILE A N 1
ATOM 707 C CA . ILE A 1 86 ? -4.133 -1.813 -8.078 1.00 92.50 86 ILE A CA 1
ATOM 708 C C . ILE A 1 86 ? -4.610 -0.929 -6.929 1.00 92.50 86 ILE A C 1
ATOM 710 O O . ILE A 1 86 ? -5.125 -1.449 -5.946 1.00 92.50 86 ILE A O 1
ATOM 714 N N . VAL A 1 87 ? -4.470 0.392 -7.070 1.00 93.44 87 VAL A N 1
ATOM 715 C CA . VAL A 1 87 ? -4.847 1.359 -6.034 1.00 93.44 87 VAL A CA 1
ATOM 716 C C . VAL A 1 87 ? -6.314 1.187 -5.663 1.00 93.44 87 VAL A C 1
ATOM 718 O O . VAL A 1 87 ? -6.598 0.926 -4.504 1.00 93.44 87 VAL A O 1
ATOM 721 N N . HIS A 1 88 ? -7.228 1.226 -6.637 1.00 93.50 88 HIS A N 1
ATOM 722 C CA . HIS A 1 88 ? -8.659 1.086 -6.358 1.00 93.50 88 HIS A CA 1
ATOM 723 C C . HIS A 1 88 ? -9.008 -0.246 -5.690 1.00 93.50 88 HIS A C 1
ATOM 725 O O . HIS A 1 88 ? -9.728 -0.259 -4.697 1.00 93.50 88 HIS A O 1
ATOM 731 N N . ARG A 1 89 ? -8.446 -1.358 -6.177 1.00 90.88 89 ARG A N 1
ATOM 732 C CA . ARG A 1 89 ? -8.693 -2.678 -5.590 1.00 90.88 89 ARG A CA 1
ATOM 733 C C . ARG A 1 89 ? -8.214 -2.760 -4.142 1.00 90.88 89 ARG A C 1
ATOM 735 O O . ARG A 1 89 ? -8.959 -3.192 -3.270 1.00 90.88 89 ARG A O 1
ATOM 742 N N . VAL A 1 90 ? -6.964 -2.371 -3.880 1.00 91.81 90 VAL A N 1
ATOM 743 C CA . VAL A 1 90 ? -6.406 -2.445 -2.524 1.00 91.81 90 VAL A CA 1
ATOM 744 C C . VAL A 1 90 ? -7.121 -1.452 -1.603 1.00 91.81 90 VAL A C 1
ATOM 746 O O . VAL A 1 90 ? -7.365 -1.786 -0.448 1.00 91.81 90 VAL A O 1
ATOM 749 N N . THR A 1 91 ? -7.549 -0.287 -2.105 1.00 92.44 91 THR A N 1
ATOM 750 C CA . THR A 1 91 ? -8.415 0.638 -1.358 1.00 92.44 91 THR A CA 1
ATOM 751 C C . THR A 1 91 ? -9.705 -0.040 -0.910 1.00 92.44 91 THR A C 1
ATOM 753 O O . THR A 1 91 ? -10.040 0.052 0.266 1.00 92.44 91 THR A O 1
ATOM 756 N N . GLU A 1 92 ? -10.427 -0.718 -1.805 1.00 90.69 92 GLU A N 1
ATOM 757 C CA . GLU A 1 92 ? -11.687 -1.395 -1.463 1.00 90.69 92 GLU A CA 1
ATOM 758 C C . GLU A 1 92 ? -11.489 -2.447 -0.365 1.00 90.69 92 GLU A C 1
ATOM 760 O O . GLU A 1 92 ? -12.260 -2.502 0.593 1.00 90.69 92 GLU A O 1
ATOM 765 N N . GLU A 1 93 ? -10.414 -3.228 -0.444 1.00 90.19 93 GLU A N 1
ATOM 766 C CA . GLU A 1 93 ? -10.086 -4.229 0.574 1.00 90.19 93 GLU A CA 1
ATOM 767 C C . GLU A 1 93 ? -9.700 -3.605 1.917 1.00 90.19 93 GLU A C 1
ATOM 769 O O . GLU A 1 93 ? -10.170 -4.049 2.965 1.00 90.19 93 GLU A O 1
ATOM 774 N N . VAL A 1 94 ? -8.889 -2.545 1.900 1.00 89.12 94 VAL A N 1
ATOM 775 C CA . VAL A 1 94 ? -8.508 -1.804 3.111 1.00 89.12 94 VAL A CA 1
ATOM 776 C C . VAL A 1 94 ? -9.736 -1.167 3.765 1.00 89.12 94 VAL A C 1
ATOM 778 O O . VAL A 1 94 ? -9.904 -1.225 4.983 1.00 89.12 94 VAL A O 1
ATOM 781 N N . VAL A 1 95 ? -10.642 -0.599 2.968 1.00 88.56 95 VAL A N 1
ATOM 782 C CA . VAL A 1 95 ? -11.903 -0.030 3.458 1.00 88.56 95 VAL A CA 1
ATOM 783 C C . VAL A 1 95 ? -12.819 -1.120 4.021 1.00 88.56 95 VAL A C 1
ATOM 785 O O . VAL A 1 95 ? -13.535 -0.861 4.991 1.00 88.56 95 VAL A O 1
ATOM 788 N N . ALA A 1 96 ? -12.793 -2.340 3.481 1.00 87.56 96 ALA A N 1
ATOM 789 C CA . ALA A 1 96 ? -13.572 -3.458 4.010 1.00 87.56 96 ALA A CA 1
ATOM 790 C C . ALA A 1 96 ? -13.095 -3.900 5.406 1.00 87.56 96 ALA A C 1
ATOM 792 O O . ALA A 1 96 ? -13.925 -4.167 6.275 1.00 87.56 96 ALA A O 1
ATOM 793 N N . ILE A 1 97 ? -11.781 -3.902 5.661 1.00 85.50 97 ILE A N 1
ATOM 794 C CA . ILE A 1 97 ? -11.214 -4.266 6.974 1.00 85.50 97 ILE A CA 1
ATOM 795 C C . ILE A 1 97 ? -11.210 -3.114 7.989 1.00 85.50 97 ILE A C 1
ATOM 797 O O . ILE A 1 97 ? -10.842 -3.325 9.144 1.00 85.50 97 ILE A O 1
ATOM 801 N N . ARG A 1 98 ? -11.637 -1.901 7.598 1.00 78.69 98 ARG A N 1
ATOM 802 C CA . ARG A 1 98 ? -11.553 -0.693 8.442 1.00 78.69 98 ARG A CA 1
ATOM 803 C C . ARG A 1 98 ? -12.113 -0.898 9.848 1.00 78.69 98 ARG A C 1
ATOM 805 O O . ARG A 1 98 ? -11.495 -0.470 10.807 1.00 78.69 98 ARG A O 1
ATOM 812 N N . HIS A 1 99 ? -13.236 -1.603 9.971 1.00 75.06 99 HIS A N 1
ATOM 813 C CA . HIS A 1 99 ? -13.929 -1.808 11.248 1.00 75.06 99 HIS A CA 1
ATOM 814 C C . HIS A 1 99 ? -13.237 -2.807 12.175 1.00 75.06 99 HIS A C 1
ATOM 816 O O . HIS A 1 99 ? -13.561 -2.852 13.353 1.00 75.06 99 HIS A O 1
ATOM 822 N N . GLN A 1 100 ? -12.317 -3.619 11.651 1.00 76.25 100 GLN A N 1
ATOM 823 C CA . GLN A 1 100 ? -11.553 -4.589 12.439 1.00 76.25 100 GLN A CA 1
ATOM 824 C C . GLN A 1 100 ? -10.302 -3.955 13.058 1.00 76.25 100 GLN A C 1
ATOM 826 O O . GLN A 1 100 ? -9.806 -4.425 14.075 1.00 76.25 100 GLN A O 1
ATOM 831 N N . VAL A 1 101 ? -9.775 -2.903 12.424 1.00 72.31 101 VAL A N 1
ATOM 832 C CA . VAL A 1 101 ? -8.495 -2.283 12.798 1.00 72.31 101 VAL A CA 1
ATOM 833 C C . VAL A 1 101 ? -8.704 -0.899 13.413 1.00 72.31 101 VAL A C 1
ATOM 835 O O . VAL A 1 101 ? -8.067 -0.560 14.409 1.00 72.31 101 VAL A O 1
ATOM 838 N N . ILE A 1 102 ? -9.603 -0.096 12.843 1.00 72.88 102 ILE A N 1
ATOM 839 C CA . ILE A 1 102 ? -9.891 1.264 13.293 1.00 72.88 102 ILE A CA 1
ATOM 840 C C . ILE A 1 102 ? -11.034 1.204 14.304 1.00 72.88 102 ILE A C 1
ATOM 842 O O . ILE A 1 102 ? -12.206 1.071 13.948 1.00 72.88 102 ILE A O 1
ATOM 846 N N . HIS A 1 103 ? -10.671 1.338 15.574 1.00 69.12 103 HIS A N 1
ATOM 847 C CA . HIS A 1 103 ? -11.610 1.505 16.672 1.00 69.12 103 HIS A CA 1
ATOM 848 C C . HIS A 1 103 ? -11.840 3.002 16.864 1.00 69.12 103 HIS A C 1
ATOM 850 O O . HIS A 1 103 ? -11.016 3.694 17.455 1.00 69.12 103 HIS A O 1
ATOM 856 N N . LEU A 1 104 ? -12.930 3.519 16.296 1.00 63.03 104 LEU A N 1
ATOM 857 C CA . LEU A 1 104 ? -13.387 4.866 16.629 1.00 63.03 104 LEU A CA 1
ATOM 858 C C . LEU A 1 104 ? -14.053 4.829 18.011 1.00 63.03 104 LEU A C 1
ATOM 860 O O . LEU A 1 104 ? -14.767 3.856 18.274 1.00 63.03 104 LEU A O 1
ATOM 864 N N . PRO A 1 105 ? -13.854 5.850 18.864 1.00 66.38 105 PRO A N 1
ATOM 865 C CA . PRO A 1 105 ? -14.553 5.944 20.142 1.00 66.38 105 PRO A CA 1
ATOM 866 C C . PRO A 1 105 ? -16.065 5.957 19.890 1.00 66.38 105 PRO A C 1
ATOM 868 O O . PRO A 1 105 ? -16.549 6.727 19.055 1.00 66.38 105 PRO A O 1
ATOM 871 N N . LYS A 1 106 ? -16.805 5.045 20.534 1.00 64.88 106 LYS A N 1
ATOM 872 C CA . LYS A 1 106 ? -18.257 4.877 20.311 1.00 64.88 106 LYS A CA 1
ATOM 873 C C . LYS A 1 106 ? -19.082 5.346 21.494 1.00 64.88 106 LYS A C 1
ATOM 875 O O . LYS A 1 106 ? -20.242 5.705 21.298 1.00 64.88 106 LYS A O 1
ATOM 880 N N . THR A 1 107 ? -18.515 5.322 22.693 1.00 68.69 107 THR A N 1
ATOM 881 C CA . THR A 1 107 ? -19.187 5.816 23.890 1.00 68.69 107 THR A CA 1
ATOM 882 C C . THR A 1 107 ? -18.691 7.224 24.227 1.00 68.69 107 THR A C 1
ATOM 884 O O . THR A 1 107 ? -17.574 7.594 23.859 1.00 68.69 107 THR A O 1
ATOM 887 N N . PRO A 1 108 ? -19.501 8.032 24.931 1.00 58.78 108 PRO A N 1
ATOM 888 C CA . PRO A 1 108 ? -19.042 9.295 25.501 1.00 58.78 108 PRO A CA 1
ATOM 889 C C . PRO A 1 108 ? -17.871 9.111 26.476 1.00 58.78 108 PRO A C 1
ATOM 891 O O . PRO A 1 108 ? -17.107 10.046 26.670 1.00 58.78 108 PRO A O 1
ATOM 894 N N . GLU A 1 109 ? -17.716 7.922 27.074 1.00 59.72 109 GLU A N 1
ATOM 895 C CA . GLU A 1 109 ? -16.568 7.606 27.931 1.00 59.72 109 GLU A CA 1
ATOM 896 C C . GLU A 1 109 ? -15.274 7.361 27.133 1.00 59.72 109 GLU A C 1
ATOM 8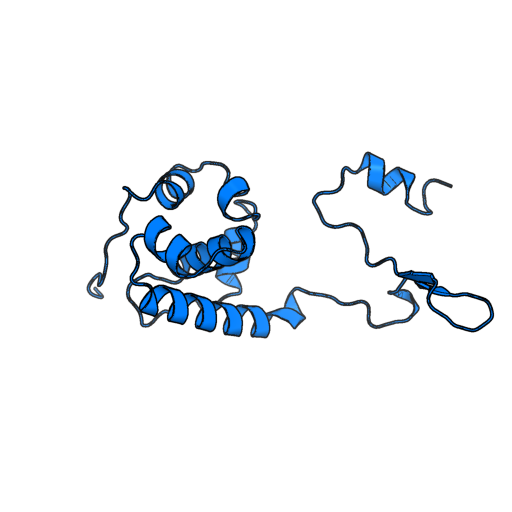98 O O . GLU A 1 109 ? -14.196 7.677 27.625 1.00 59.72 109 GLU A O 1
ATOM 903 N N . ASP A 1 110 ? -15.366 6.843 25.899 1.0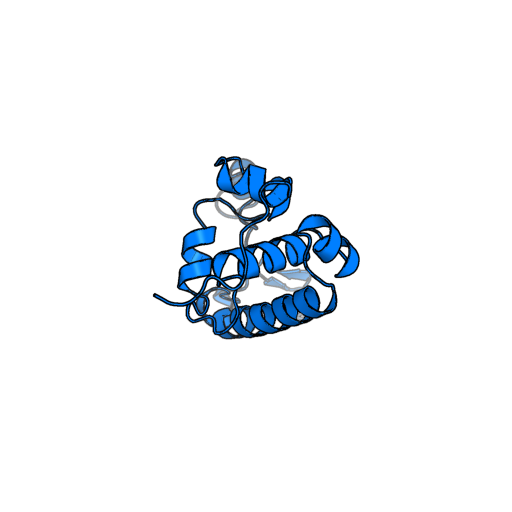0 53.09 110 ASP A N 1
ATOM 904 C CA . ASP A 1 110 ? -14.214 6.616 25.008 1.00 53.09 110 ASP A CA 1
ATOM 905 C C . ASP A 1 110 ? -13.688 7.917 24.368 1.00 53.09 110 ASP A C 1
ATOM 907 O O . ASP A 1 110 ? -12.621 7.940 23.748 1.00 53.09 110 ASP A O 1
ATOM 911 N N . LEU A 1 111 ? -14.475 8.990 24.447 1.00 54.53 111 LEU A N 1
ATOM 912 C CA . LEU A 1 111 ? -14.245 10.260 23.776 1.00 54.53 111 LEU A CA 1
ATOM 913 C C . LEU A 1 111 ? -13.923 11.300 24.854 1.00 54.53 111 LEU A C 1
ATOM 915 O O . LEU A 1 111 ? -14.822 11.915 25.421 1.00 54.53 111 LEU A O 1
ATOM 919 N N . GLU A 1 112 ? -12.635 11.514 25.143 1.00 55.66 112 GLU A N 1
ATOM 920 C CA . GLU A 1 112 ? -12.182 12.623 25.995 1.00 55.66 112 GLU A CA 1
ATOM 921 C C . GLU A 1 112 ? -12.381 13.952 25.236 1.00 55.66 112 GLU A C 1
ATOM 923 O O . GLU A 1 112 ? -11.457 14.571 24.707 1.00 55.66 112 GLU A O 1
ATOM 928 N N . ALA A 1 113 ? -13.638 14.368 25.109 1.00 54.81 113 ALA A N 1
ATOM 929 C CA . ALA A 1 113 ? -14.040 15.628 24.517 1.00 54.81 113 ALA A CA 1
ATOM 930 C C . ALA A 1 113 ? -14.324 16.643 25.619 1.00 54.81 113 ALA A C 1
ATOM 932 O O . ALA A 1 113 ? -15.231 16.469 26.434 1.00 54.81 113 ALA A O 1
ATOM 933 N N . VAL A 1 114 ? -13.586 17.748 25.610 1.00 55.34 114 VAL A N 1
ATOM 934 C CA . VAL A 1 114 ? -13.913 18.885 26.464 1.00 55.34 114 VAL A CA 1
ATOM 935 C C . VAL A 1 114 ? -14.992 19.693 25.745 1.00 55.34 114 VAL A C 1
ATOM 937 O O . VAL A 1 114 ? -14.837 20.053 24.575 1.00 55.34 114 VAL A O 1
ATOM 940 N N . CYS A 1 115 ? -16.099 19.964 26.434 1.00 55.25 115 CYS A N 1
ATOM 941 C CA . CYS A 1 115 ? -17.180 20.817 25.942 1.00 55.25 115 CYS A CA 1
ATOM 942 C C . CYS A 1 115 ? -17.296 22.083 26.796 1.00 55.25 115 CYS A C 1
ATOM 944 O O . CYS A 1 115 ? -16.969 22.074 27.983 1.00 55.25 115 CYS A O 1
ATOM 946 N N . ASP A 1 116 ? -17.774 23.173 26.199 1.00 60.03 116 ASP A N 1
ATOM 947 C CA . ASP A 1 116 ? -18.134 24.375 26.948 1.00 60.03 116 ASP A CA 1
ATOM 948 C C . ASP A 1 116 ? -19.511 24.249 27.636 1.00 60.03 116 ASP A C 1
ATOM 950 O O . ASP A 1 116 ? -20.258 23.289 27.443 1.00 60.03 116 ASP A O 1
ATOM 954 N N . HIS A 1 117 ? -19.868 25.258 28.436 1.00 67.50 117 HIS A N 1
ATOM 955 C CA . HIS A 1 117 ? -21.151 25.347 29.149 1.00 67.50 117 HIS A CA 1
ATOM 956 C C . HIS A 1 117 ? -22.390 25.417 28.230 1.00 67.50 117 HIS A C 1
ATOM 958 O O . HIS A 1 117 ? -23.514 25.362 28.722 1.00 67.50 117 HIS A O 1
ATOM 964 N N . GLN A 1 118 ? -22.199 25.551 26.913 1.00 59.44 118 GLN A N 1
ATOM 965 C CA . GLN A 1 118 ? -23.254 25.551 25.897 1.00 59.44 118 GLN A CA 1
ATOM 966 C C . GLN A 1 118 ? -23.304 24.225 25.120 1.00 59.44 118 GLN A C 1
ATOM 968 O O . GLN A 1 118 ? -24.053 24.115 24.151 1.00 59.44 118 GLN A O 1
ATOM 973 N N . GLY A 1 119 ? -22.520 23.219 25.526 1.00 54.94 119 GLY A N 1
ATOM 974 C CA . GLY A 1 119 ? -22.459 21.916 24.865 1.00 54.94 119 GLY A CA 1
ATOM 975 C C . GLY A 1 119 ? -21.705 21.932 23.533 1.00 54.94 119 GLY A C 1
ATOM 976 O O . GLY A 1 119 ? -21.904 21.037 22.713 1.00 54.94 119 GLY A O 1
ATOM 977 N N . ARG A 1 120 ? -20.854 22.937 23.280 1.00 60.69 120 ARG A N 1
ATOM 978 C CA . ARG A 1 120 ? -20.005 22.998 22.082 1.00 60.69 120 ARG A CA 1
ATOM 979 C C . ARG A 1 120 ? -18.670 22.322 22.365 1.00 60.69 120 ARG A C 1
ATOM 981 O O . ARG A 1 120 ? -18.015 22.635 23.358 1.00 60.69 120 ARG A O 1
ATOM 988 N N . PHE A 1 121 ? -18.252 21.428 21.473 1.00 55.06 121 PHE A N 1
ATOM 989 C CA . PHE A 1 121 ? -16.941 20.783 21.537 1.00 55.06 121 PHE A CA 1
ATOM 990 C C . PHE A 1 121 ? -15.825 21.826 21.386 1.00 55.06 121 PHE A C 1
ATOM 992 O O . PHE A 1 121 ? -15.780 22.534 20.379 1.00 55.06 121 PHE A O 1
ATOM 999 N N . ILE A 1 122 ? -14.941 21.922 22.382 1.00 58.19 122 ILE A N 1
ATOM 1000 C CA . ILE A 1 122 ? -13.769 22.814 22.363 1.00 58.19 122 ILE A CA 1
ATOM 1001 C C . ILE A 1 122 ? -12.472 22.056 22.063 1.00 58.19 122 ILE A C 1
ATOM 1003 O O . ILE A 1 122 ? -11.570 22.627 21.457 1.00 58.19 122 ILE A O 1
ATOM 1007 N N . ASP A 1 123 ? -12.395 20.779 22.443 1.00 44.56 123 ASP A N 1
ATOM 1008 C CA . ASP A 1 123 ? -11.274 19.890 22.139 1.00 44.56 123 ASP A CA 1
ATOM 1009 C C . ASP A 1 123 ? -11.760 18.436 22.102 1.00 44.56 123 ASP A C 1
ATOM 1011 O O . ASP A 1 123 ? -12.713 18.075 22.793 1.00 44.56 123 ASP A O 1
ATOM 1015 N N . THR A 1 124 ? -11.149 17.602 21.265 1.00 49.00 124 THR A N 1
ATOM 1016 C CA . THR A 1 124 ? -11.493 16.182 21.119 1.00 49.00 124 THR A CA 1
ATOM 1017 C C . THR A 1 124 ? -10.212 15.362 21.132 1.00 49.00 124 THR A C 1
ATOM 1019 O O . THR A 1 124 ? -9.469 15.337 20.150 1.00 49.00 124 THR A O 1
ATOM 1022 N N . TYR A 1 125 ? -9.946 14.683 22.245 1.00 49.44 125 TYR A N 1
ATOM 1023 C CA . TYR A 1 125 ? -8.766 13.849 22.415 1.00 49.44 125 TYR A CA 1
ATOM 1024 C C . TYR A 1 125 ? -9.054 12.425 21.920 1.00 49.44 125 TYR A C 1
ATOM 1026 O O . TYR A 1 125 ? -9.826 11.678 22.512 1.00 49.44 125 TYR A O 1
ATOM 1034 N N . VAL A 1 126 ? -8.438 12.051 20.793 1.00 53.12 126 VAL A N 1
ATOM 1035 C CA . VAL A 1 126 ? -8.613 10.740 20.124 1.00 53.12 126 VAL A CA 1
ATOM 1036 C C . VAL A 1 126 ? -7.407 9.812 20.376 1.00 53.12 126 VAL A C 1
ATOM 1038 O O . VAL A 1 126 ? -7.154 8.871 19.626 1.00 53.12 126 VAL A O 1
ATOM 1041 N N . GLY A 1 127 ? -6.623 10.094 21.424 1.00 53.25 127 GLY A N 1
ATOM 1042 C CA . GLY A 1 127 ? -5.337 9.448 21.694 1.00 53.25 127 GLY A CA 1
ATOM 1043 C C . GLY A 1 127 ? -4.183 9.965 20.820 1.00 53.25 127 GLY A C 1
ATOM 1044 O O . GLY A 1 127 ? -4.370 10.697 19.845 1.00 53.25 127 GLY A O 1
ATOM 1045 N N . TRP A 1 128 ? -2.948 9.599 21.184 1.00 50.97 128 TRP A N 1
ATOM 1046 C CA . TRP A 1 128 ? -1.743 10.005 20.452 1.00 50.97 128 TRP A CA 1
ATOM 1047 C C . TRP A 1 128 ? -1.421 9.023 19.312 1.00 50.97 128 TRP A C 1
ATOM 1049 O O . TRP A 1 128 ? -1.415 7.812 19.537 1.00 50.97 128 TRP A O 1
ATOM 1059 N N . PRO A 1 129 ? -1.087 9.498 18.094 1.00 47.06 129 PRO A N 1
ATOM 1060 C CA . PRO A 1 129 ? -0.609 8.620 17.031 1.00 47.06 129 PRO A CA 1
ATOM 1061 C C . PRO A 1 129 ? 0.701 7.943 17.462 1.00 47.06 129 PRO A C 1
ATOM 1063 O O . PRO A 1 129 ? 1.536 8.569 18.115 1.00 47.06 129 PRO A O 1
ATOM 1066 N N . GLY A 1 130 ? 0.912 6.684 17.058 1.00 48.84 130 GLY A N 1
ATOM 1067 C CA . GLY A 1 130 ? 2.022 5.815 17.497 1.00 48.84 130 GLY A CA 1
ATOM 1068 C C . GLY A 1 130 ? 3.451 6.261 17.132 1.00 48.84 130 GLY A C 1
ATOM 1069 O O . GLY A 1 130 ? 4.366 5.449 17.114 1.00 48.84 130 GLY A O 1
ATOM 1070 N N . SER A 1 131 ? 3.660 7.534 16.795 1.00 52.75 131 SER A N 1
ATOM 1071 C CA . SER A 1 131 ? 4.965 8.161 16.540 1.00 52.75 131 SER A CA 1
ATOM 1072 C C . SER A 1 131 ? 5.275 9.308 17.509 1.00 52.75 131 SER A C 1
ATOM 1074 O O . SER A 1 131 ? 6.216 10.068 17.284 1.00 52.75 131 SER A O 1
ATOM 1076 N N . VAL A 1 132 ? 4.482 9.477 18.567 1.00 61.62 132 VAL A N 1
ATOM 1077 C CA . VAL A 1 132 ? 4.730 10.491 19.594 1.00 61.62 132 VAL A CA 1
ATOM 1078 C C . VAL A 1 132 ? 5.609 9.895 20.681 1.00 61.62 132 VAL A C 1
ATOM 1080 O O . VAL A 1 132 ? 5.329 8.824 21.200 1.00 61.62 132 VAL A O 1
ATOM 1083 N N . HIS A 1 133 ? 6.689 10.599 21.008 1.00 53.06 133 HIS A N 1
ATOM 1084 C CA . HIS A 1 133 ? 7.627 10.176 22.039 1.00 53.06 133 HIS A CA 1
ATOM 1085 C C . HIS A 1 133 ? 6.920 10.052 23.396 1.00 53.06 133 HIS A C 1
ATOM 1087 O O . HIS A 1 133 ? 6.242 10.991 23.815 1.00 53.06 133 HIS A O 1
ATOM 1093 N N . ASP A 1 134 ? 7.143 8.945 24.107 1.00 56.41 134 ASP A N 1
ATOM 1094 C CA . ASP A 1 134 ? 6.545 8.645 25.418 1.00 56.41 134 ASP A CA 1
ATOM 1095 C C . ASP A 1 134 ? 6.653 9.799 26.425 1.00 56.41 134 ASP A C 1
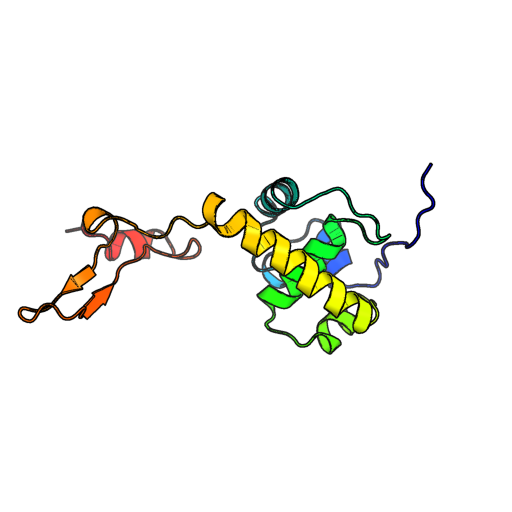ATOM 1097 O O . ASP A 1 134 ? 5.719 10.074 27.167 1.00 56.41 134 ASP A O 1
ATOM 1101 N N . SER A 1 135 ? 7.755 10.555 26.404 1.00 62.53 135 SER A N 1
ATOM 1102 C CA . SER A 1 135 ? 7.954 11.736 27.256 1.00 62.53 135 SER A CA 1
ATOM 1103 C C . SER A 1 135 ? 6.926 12.846 27.006 1.00 62.53 135 SER A C 1
ATOM 1105 O O . SER A 1 135 ? 6.552 13.578 27.922 1.00 62.53 135 SER A O 1
ATOM 1107 N N . ARG A 1 136 ? 6.445 12.967 25.769 1.00 62.09 136 ARG A N 1
ATOM 1108 C CA . ARG A 1 136 ? 5.412 13.917 25.354 1.00 62.09 136 ARG A CA 1
ATOM 1109 C C . ARG A 1 136 ? 4.011 13.375 25.643 1.00 62.09 136 ARG A C 1
ATOM 1111 O O . ARG A 1 136 ? 3.150 14.155 26.026 1.00 62.09 136 ARG A O 1
ATOM 1118 N N . VAL A 1 137 ? 3.818 12.058 25.546 1.00 58.78 137 VAL A N 1
ATOM 1119 C CA . VAL A 1 137 ? 2.580 11.380 25.969 1.00 58.78 137 VAL A CA 1
ATOM 1120 C C . VAL A 1 137 ? 2.377 11.532 27.478 1.00 58.78 137 VAL A C 1
ATOM 1122 O O . VAL A 1 137 ? 1.319 11.975 27.910 1.00 58.78 137 VAL A O 1
ATOM 1125 N N . LEU A 1 138 ? 3.413 11.264 28.279 1.00 58.88 138 LEU A N 1
ATOM 1126 C CA . LEU A 1 138 ? 3.363 11.359 29.740 1.00 58.88 138 LEU A CA 1
ATOM 1127 C C . LEU A 1 138 ? 3.070 12.788 30.215 1.00 58.88 138 LEU A C 1
ATOM 1129 O O . LEU A 1 138 ? 2.166 12.980 31.022 1.00 58.88 138 LEU A O 1
ATOM 1133 N N . ARG A 1 139 ? 3.759 13.799 29.662 1.00 61.72 139 ARG A N 1
ATOM 1134 C CA . ARG A 1 139 ? 3.579 15.219 30.035 1.00 61.72 139 ARG A CA 1
ATOM 1135 C C . ARG A 1 139 ? 2.196 15.791 29.733 1.00 61.72 139 ARG A C 1
ATOM 1137 O O . ARG 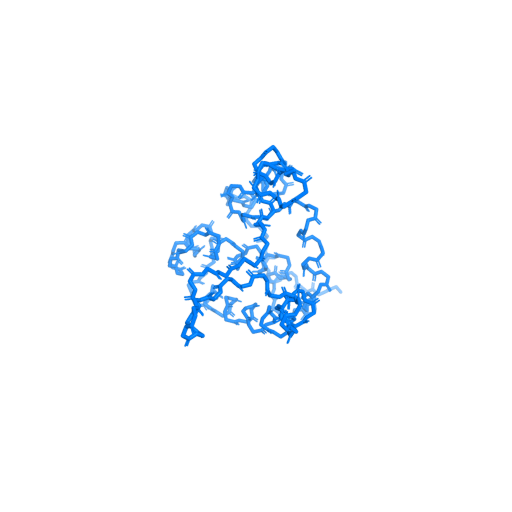A 1 139 ? 1.813 16.779 30.348 1.00 61.72 139 ARG A O 1
ATOM 1144 N N . HIS A 1 140 ? 1.492 15.219 28.764 1.00 54.53 140 HIS A N 1
ATOM 1145 C CA . HIS A 1 140 ? 0.162 15.671 28.363 1.00 54.53 140 HIS A CA 1
ATOM 1146 C C . HIS A 1 140 ? -0.948 14.704 28.788 1.00 54.53 140 HIS A C 1
ATOM 1148 O O . HIS A 1 140 ? -2.108 14.946 28.470 1.00 54.53 140 HIS A O 1
ATOM 1154 N N . SER A 1 141 ? -0.613 13.633 29.512 1.00 51.84 141 SER A N 1
ATOM 1155 C CA . SER A 1 141 ? -1.604 12.733 30.092 1.00 51.84 141 SER A CA 1
ATOM 1156 C C . SER A 1 141 ? -2.132 13.283 31.424 1.00 51.84 141 SER A C 1
ATOM 1158 O O . SER A 1 141 ? -1.363 13.874 32.189 1.00 51.84 141 SER A O 1
ATOM 1160 N N . PRO A 1 142 ? -3.409 13.037 31.762 1.00 53.00 142 PRO A N 1
ATOM 1161 C CA . PRO A 1 142 ? -3.960 13.381 33.073 1.00 53.00 142 PRO A CA 1
ATOM 1162 C C . PRO A 1 142 ? -3.322 12.590 34.231 1.00 53.00 142 PRO A C 1
ATOM 1164 O O . PRO A 1 142 ? -3.533 12.944 35.384 1.00 53.00 142 PRO A O 1
ATOM 1167 N N . LEU A 1 143 ? -2.517 11.556 33.937 1.00 51.41 143 LEU A N 1
ATOM 1168 C CA . LEU A 1 143 ? -1.786 10.740 34.918 1.00 51.41 143 LEU A CA 1
ATOM 1169 C C . LEU A 1 143 ? -0.552 11.438 35.509 1.00 51.41 143 LEU A C 1
ATOM 1171 O O . LEU A 1 143 ? -0.050 11.000 36.539 1.00 51.41 143 LEU A O 1
ATOM 1175 N N . TYR A 1 144 ? -0.042 12.486 34.856 1.00 48.78 144 TYR A N 1
ATOM 1176 C CA . TYR A 1 144 ? 1.098 13.279 35.337 1.00 48.78 144 TYR A CA 1
ATOM 1177 C C . TYR A 1 144 ? 0.646 14.618 35.950 1.00 48.78 144 TYR A C 1
ATOM 1179 O O . TYR A 1 144 ? 1.363 15.618 35.888 1.00 48.78 144 TYR A O 1
ATOM 1187 N N . ARG A 1 145 ? -0.570 14.658 36.506 1.00 45.78 145 ARG A N 1
ATOM 1188 C CA . ARG A 1 145 ? -0.966 15.691 37.469 1.00 45.78 145 ARG A CA 1
ATOM 1189 C C . ARG A 1 145 ? -0.806 15.173 38.885 1.00 45.78 145 ARG A C 1
ATOM 1191 O O . ARG A 1 145 ? -1.288 14.053 39.148 1.00 45.78 145 ARG A O 1
#

Radius of gyration: 19.93 Å; chains: 1; bounding box: 41×50×54 Å